Protein AF-A0A7R8WMD4-F1 (afdb_monomer)

Nearest PDB structures (foldseek):
  8jtz-assembly1_A  TM=7.893E-01  e=7.912E-04  Homo sapiens
  8wjh-assembly1_A  TM=8.190E-01  e=8.776E-03  Homo sapiens

Solvent-accessible surface area (backbone atoms only — not comparable to full-atom values): 6099 Å² total; per-residue (Å²): 108,71,67,59,50,52,53,72,76,43,54,85,83,52,45,62,59,54,48,51,55,52,53,51,53,52,53,50,51,51,53,51,50,54,52,46,50,68,74,36,82,49,68,66,60,43,52,51,55,52,50,58,66,44,47,62,59,57,57,51,55,77,72,57,80,77,54,46,67,58,30,44,76,70,69,40,47,64,60,21,51,54,55,51,50,54,50,19,61,76,69,74,47,75,76,60,72,77,66,54,63,75,68,110

pLDDT: mean 78.6, std 9.73, range [49.62, 93.44]

Foldseek 3Di:
DVLVLVVLLDDPVCNVVVVVVVVVVVVVVVVVLVVVCVVDVDVVVSVVVVVVVCVVVVVVVVVDDDRLVVCVVVVVNLSSLVVVQVSCVVVVHHDDPVSVVVND

Sequence (104 aa):
MCYELSLEFIGPSERAWFSIVSCSYYTLGLILLSGLAFVFRDWRHLAYATSIAMLPLFIAFFFLPESPRWLASKGKVKKALKIMSLMAKVNGKPLSDAQEKDIL

InterPro domains:
  IPR005828 Major facilitator, sugar transporter-like [PF00083] (41-99)
  IPR036259 MFS transporter superfamily [G3DSA:1.20.1250.20] (3-104)
  IPR036259 MFS transporter superfamily [SSF103473] (8-86)

Structure (mmCIF, N/CA/C/O backbone):
data_AF-A0A7R8WMD4-F1
#
_entry.id   AF-A0A7R8WMD4-F1
#
loop_
_atom_site.group_PDB
_atom_site.id
_atom_site.type_symbol
_atom_site.label_atom_id
_atom_site.label_alt_id
_atom_site.label_comp_id
_atom_site.label_asym_id
_atom_site.label_entity_id
_atom_site.label_seq_id
_atom_site.pdbx_PDB_ins_code
_atom_site.Cartn_x
_atom_site.Cartn_y
_atom_site.Cartn_z
_atom_site.occupancy
_atom_site.B_iso_or_equiv
_atom_site.auth_seq_id
_atom_site.auth_comp_id
_atom_site.auth_asym_id
_atom_site.auth_atom_id
_atom_site.pdbx_PDB_model_num
ATOM 1 N N . MET A 1 1 ? -9.358 4.179 -3.167 1.00 55.69 1 MET A N 1
ATOM 2 C CA . MET A 1 1 ? -10.057 3.047 -2.516 1.00 55.69 1 MET A CA 1
ATOM 3 C C . MET A 1 1 ? -9.221 2.421 -1.402 1.00 55.69 1 MET A C 1
ATOM 5 O O . MET A 1 1 ? -9.619 2.553 -0.257 1.00 55.69 1 MET A O 1
ATOM 9 N N . CYS A 1 2 ? -8.041 1.843 -1.674 1.00 65.56 2 CYS A N 1
ATOM 10 C CA . CYS A 1 2 ? -7.193 1.275 -0.609 1.00 65.56 2 CYS A CA 1
ATOM 11 C C . CYS A 1 2 ? -6.712 2.320 0.414 1.00 65.56 2 CYS A C 1
ATOM 13 O O . CYS A 1 2 ? -6.705 2.040 1.602 1.00 65.56 2 CYS A O 1
ATOM 15 N N . TYR A 1 3 ? -6.394 3.544 -0.025 1.00 69.12 3 TYR A N 1
ATOM 16 C CA . TYR A 1 3 ? -6.018 4.638 0.881 1.00 69.12 3 TYR A CA 1
ATOM 17 C C . TYR A 1 3 ? -7.139 5.010 1.866 1.00 69.12 3 TYR A C 1
ATOM 19 O O . TYR A 1 3 ? -6.886 5.174 3.054 1.00 69.12 3 TYR A O 1
ATOM 27 N N . GLU A 1 4 ? -8.387 5.083 1.397 1.00 70.06 4 GLU A N 1
ATOM 28 C CA . GLU A 1 4 ? -9.531 5.399 2.262 1.00 70.06 4 GLU A CA 1
ATOM 29 C C . GLU A 1 4 ? -9.858 4.265 3.236 1.00 70.06 4 GLU A C 1
ATOM 31 O O . GLU A 1 4 ? -10.148 4.538 4.398 1.00 70.06 4 GLU A O 1
ATOM 36 N N . LEU A 1 5 ? -9.734 3.006 2.792 1.00 75.19 5 LEU A N 1
ATOM 37 C CA . LEU A 1 5 ? -9.817 1.836 3.671 1.00 75.19 5 LEU A CA 1
ATOM 38 C C . LEU A 1 5 ? -8.769 1.916 4.782 1.00 75.19 5 LEU A C 1
ATOM 40 O O . LEU A 1 5 ? -9.099 1.780 5.954 1.00 75.19 5 LEU A O 1
ATOM 44 N N . SER A 1 6 ? -7.514 2.203 4.439 1.00 73.50 6 SER A N 1
ATOM 45 C CA . SER A 1 6 ? -6.449 2.339 5.432 1.00 73.50 6 SER A CA 1
ATOM 46 C C . SER A 1 6 ? -6.712 3.482 6.414 1.00 73.50 6 SER A C 1
ATOM 48 O O . SER A 1 6 ? -6.523 3.311 7.615 1.00 73.50 6 SER A O 1
ATOM 50 N N . LEU A 1 7 ? -7.211 4.629 5.943 1.00 73.12 7 LEU A N 1
ATOM 51 C CA . LEU A 1 7 ? -7.571 5.754 6.812 1.00 73.12 7 LEU A CA 1
ATOM 52 C C . LEU A 1 7 ? -8.741 5.453 7.758 1.00 73.12 7 LEU A C 1
ATOM 54 O O . LEU A 1 7 ? -8.849 6.090 8.809 1.00 73.12 7 LEU A O 1
ATOM 58 N N . GLU A 1 8 ? -9.610 4.501 7.411 1.00 75.38 8 GLU A N 1
ATOM 59 C CA . GLU A 1 8 ? -10.678 4.030 8.295 1.00 75.38 8 GLU A CA 1
ATOM 60 C C . GLU A 1 8 ? -10.116 3.318 9.530 1.00 75.38 8 GLU A C 1
ATOM 62 O O . GLU A 1 8 ? -10.649 3.473 10.629 1.00 75.38 8 GLU A O 1
ATOM 67 N N . PHE A 1 9 ? -9.010 2.593 9.360 1.00 70.00 9 PHE A N 1
ATOM 68 C CA . PHE A 1 9 ? -8.341 1.846 10.425 1.00 70.00 9 PHE A CA 1
ATOM 69 C C . PHE A 1 9 ? -7.369 2.693 11.254 1.00 70.00 9 PHE A C 1
ATOM 71 O O . PHE A 1 9 ? -6.968 2.285 12.343 1.00 70.00 9 PHE A O 1
ATOM 78 N N . ILE A 1 10 ? -6.998 3.876 10.761 1.00 77.50 10 ILE A N 1
ATOM 79 C CA . ILE A 1 10 ? -5.963 4.720 11.359 1.00 77.50 10 ILE A CA 1
ATOM 80 C C . ILE A 1 10 ? -6.599 5.856 12.168 1.00 77.50 10 ILE A C 1
ATOM 82 O O . ILE A 1 10 ? -7.384 6.675 11.668 1.00 77.50 10 ILE A O 1
ATOM 86 N N . GLY A 1 11 ? -6.226 5.912 13.450 1.00 76.06 11 GLY A N 1
ATOM 87 C CA . GLY A 1 11 ? -6.645 6.959 14.378 1.00 76.06 11 GLY A CA 1
ATOM 88 C C . GLY A 1 11 ? -6.170 8.353 13.943 1.00 76.06 11 GLY A C 1
ATOM 89 O O . GLY A 1 11 ? -5.164 8.469 13.247 1.00 76.06 11 GLY A O 1
ATOM 90 N N . PRO A 1 12 ? -6.870 9.433 14.339 1.00 73.31 12 PRO A N 1
ATOM 91 C CA . PRO A 1 12 ? -6.629 10.785 13.829 1.00 73.31 12 PRO A CA 1
ATOM 92 C C . PRO A 1 12 ? -5.205 11.321 14.053 1.00 73.31 12 PRO A C 1
ATOM 94 O O . PRO A 1 12 ? -4.755 12.118 13.235 1.00 73.31 12 PRO A O 1
ATOM 97 N N . SER A 1 13 ? -4.488 10.868 15.090 1.00 77.62 13 SER A N 1
ATOM 98 C CA . SER A 1 13 ? -3.095 11.268 15.358 1.00 77.62 13 SER A CA 1
ATOM 99 C C . SER A 1 13 ? -2.097 10.698 14.343 1.00 77.62 13 SER A C 1
ATOM 101 O O . SER A 1 13 ? -1.183 11.396 13.918 1.00 77.62 13 SER A O 1
ATOM 103 N N . GLU A 1 14 ? -2.312 9.462 13.887 1.00 80.38 14 GLU A N 1
ATOM 104 C CA . GLU A 1 14 ? -1.368 8.722 13.034 1.00 80.38 14 GLU A CA 1
ATOM 105 C C . GLU A 1 14 ? -1.607 8.942 11.532 1.00 80.38 14 GLU A C 1
ATOM 107 O O . GLU A 1 14 ? -0.821 8.511 10.685 1.00 80.38 14 GLU A O 1
ATOM 112 N N . ARG A 1 15 ? -2.691 9.638 11.163 1.00 83.06 15 ARG A N 1
ATOM 113 C CA . ARG A 1 15 ? -3.049 9.881 9.754 1.00 83.06 15 ARG A CA 1
ATOM 114 C C . ARG A 1 15 ? -1.993 10.684 9.011 1.00 83.06 15 ARG A C 1
ATOM 116 O O . ARG A 1 15 ? -1.741 10.404 7.841 1.00 83.06 15 ARG A O 1
ATOM 123 N N . ALA A 1 16 ? -1.380 11.662 9.677 1.00 84.44 16 ALA A N 1
ATOM 124 C CA . ALA A 1 16 ? -0.322 12.471 9.078 1.00 84.44 16 ALA A CA 1
ATOM 125 C C . ALA A 1 16 ? 0.879 11.595 8.700 1.00 84.44 16 ALA A C 1
ATOM 127 O O . ALA A 1 16 ? 1.348 11.648 7.564 1.00 84.44 16 ALA A O 1
ATOM 128 N N . TRP A 1 17 ? 1.306 10.725 9.617 1.00 84.69 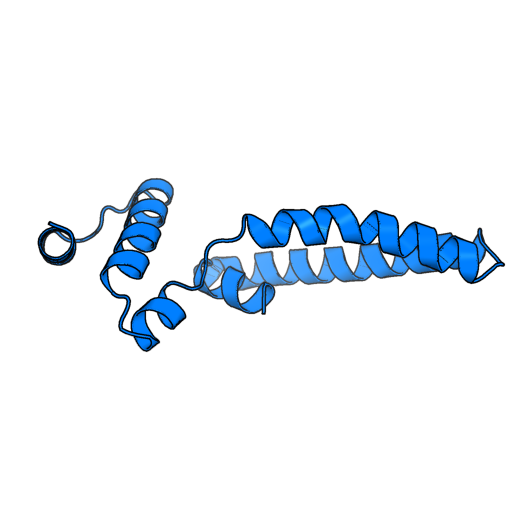17 TRP A N 1
ATOM 129 C CA . TRP A 1 17 ? 2.402 9.792 9.382 1.00 84.69 17 TRP A CA 1
ATOM 130 C C . TRP A 1 17 ? 2.095 8.821 8.239 1.00 84.69 17 TRP A C 1
ATOM 132 O O . TRP A 1 17 ? 2.879 8.691 7.300 1.00 84.69 17 TRP A O 1
ATOM 142 N N . PHE A 1 18 ? 0.908 8.211 8.250 1.00 86.19 18 PHE A N 1
ATOM 143 C CA . PHE A 1 18 ? 0.482 7.308 7.181 1.00 86.19 18 PHE A CA 1
ATOM 144 C C . PHE A 1 18 ? 0.409 7.996 5.809 1.00 86.19 18 PHE A C 1
ATOM 146 O O . PHE A 1 18 ? 0.789 7.413 4.791 1.00 86.19 18 PHE A O 1
ATOM 153 N N . SER A 1 19 ? -0.050 9.249 5.777 1.00 84.75 19 SER A N 1
ATOM 154 C CA . SER A 1 19 ? -0.091 10.052 4.555 1.00 84.75 19 SER A CA 1
ATOM 155 C C . SER A 1 19 ? 1.315 10.314 4.010 1.00 84.75 19 SER A C 1
ATOM 157 O O . SER A 1 19 ? 1.560 10.107 2.824 1.00 84.75 19 SER A O 1
ATOM 159 N N . ILE A 1 20 ? 2.268 10.671 4.877 1.00 90.00 20 ILE A N 1
ATOM 160 C CA . ILE A 1 20 ? 3.672 10.888 4.492 1.00 90.00 20 ILE A CA 1
ATOM 161 C C . ILE A 1 20 ? 4.281 9.613 3.898 1.00 90.00 20 ILE A C 1
ATOM 163 O O . ILE A 1 20 ? 4.900 9.673 2.837 1.00 90.00 20 ILE A O 1
ATOM 167 N N . VAL A 1 21 ? 4.065 8.459 4.535 1.00 89.69 21 VAL A N 1
ATOM 168 C CA . VAL A 1 21 ? 4.544 7.159 4.035 1.00 89.69 21 VAL A CA 1
ATOM 169 C C . VAL A 1 21 ? 3.907 6.805 2.686 1.00 89.69 21 VAL A C 1
ATOM 171 O O . VAL A 1 21 ? 4.577 6.306 1.784 1.00 89.69 21 VAL A O 1
ATOM 174 N N . SER A 1 22 ? 2.617 7.096 2.514 1.00 87.06 22 SER A N 1
ATOM 175 C CA . SER A 1 22 ? 1.918 6.849 1.247 1.00 87.06 22 SER A CA 1
ATOM 176 C C . SER A 1 22 ? 2.475 7.720 0.116 1.00 87.06 22 SER A C 1
ATOM 178 O O . SER A 1 22 ? 2.722 7.232 -0.988 1.00 87.06 22 SER A O 1
ATOM 180 N N . CYS A 1 23 ? 2.724 9.002 0.393 1.00 89.00 23 CYS A N 1
ATOM 181 C CA . CYS A 1 23 ? 3.314 9.931 -0.568 1.00 89.00 23 CYS A CA 1
ATOM 182 C C . CYS A 1 23 ? 4.760 9.562 -0.919 1.00 89.00 23 CYS A C 1
ATOM 184 O O . CYS A 1 23 ? 5.142 9.630 -2.087 1.00 89.00 23 CYS A O 1
ATOM 186 N N . SER A 1 24 ? 5.571 9.153 0.060 1.00 91.06 24 SER A N 1
ATOM 187 C CA . SER A 1 24 ? 6.956 8.752 -0.199 1.00 91.06 24 SER A CA 1
ATOM 188 C C . SER A 1 24 ? 7.024 7.489 -1.057 1.00 91.06 24 SER A C 1
ATOM 190 O O . SER A 1 24 ? 7.787 7.456 -2.022 1.00 91.06 24 SER A O 1
ATOM 192 N N . TYR A 1 25 ? 6.169 6.500 -0.785 1.00 88.19 25 TYR A N 1
ATOM 193 C CA . TYR A 1 25 ? 6.038 5.304 -1.615 1.00 88.19 25 TYR A CA 1
ATOM 194 C C . TYR A 1 25 ? 5.684 5.648 -3.069 1.00 88.19 25 TYR A C 1
ATOM 196 O O . TYR A 1 25 ? 6.316 5.140 -3.996 1.00 88.19 25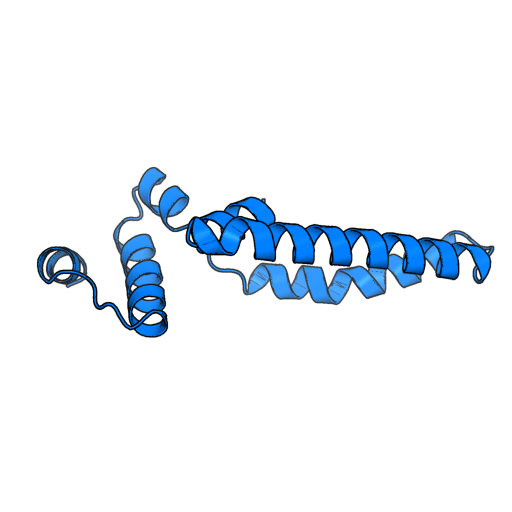 TYR A O 1
ATOM 204 N N . TYR A 1 26 ? 4.726 6.557 -3.279 1.00 87.81 26 TYR A N 1
ATOM 205 C CA . TYR A 1 26 ? 4.337 7.002 -4.618 1.00 87.81 26 TYR A CA 1
ATOM 206 C C . TYR A 1 26 ? 5.502 7.657 -5.374 1.00 87.81 26 TYR A C 1
ATOM 208 O O . TYR A 1 26 ? 5.795 7.292 -6.514 1.00 87.81 26 TYR A O 1
ATOM 216 N N . THR A 1 27 ? 6.220 8.573 -4.721 1.00 93.25 27 THR A N 1
ATOM 217 C CA . THR A 1 27 ? 7.378 9.253 -5.317 1.00 93.25 27 THR A CA 1
ATOM 218 C C . THR A 1 27 ? 8.498 8.272 -5.664 1.00 93.25 27 THR A C 1
ATOM 220 O O . THR A 1 27 ? 9.066 8.349 -6.753 1.00 93.25 27 THR A O 1
ATOM 223 N N . LEU A 1 28 ? 8.792 7.309 -4.786 1.00 92.19 28 LEU A N 1
ATOM 224 C CA . LEU A 1 28 ? 9.785 6.265 -5.056 1.00 92.19 28 LEU A CA 1
ATOM 225 C C . LEU A 1 28 ? 9.392 5.398 -6.257 1.00 92.19 28 LEU A C 1
ATOM 227 O O . LEU A 1 28 ? 10.244 5.096 -7.092 1.00 92.19 28 LEU A O 1
ATOM 231 N N . GLY A 1 29 ? 8.108 5.048 -6.380 1.00 89.31 29 GLY A N 1
ATOM 232 C CA . GLY A 1 29 ? 7.584 4.327 -7.540 1.00 89.31 29 GLY A CA 1
ATOM 233 C C . GLY A 1 29 ? 7.811 5.080 -8.853 1.00 89.31 29 GLY A C 1
ATOM 234 O O . GLY A 1 29 ? 8.237 4.480 -9.838 1.00 89.31 29 GLY A O 1
ATOM 235 N N . LEU A 1 30 ? 7.605 6.401 -8.861 1.00 90.44 30 LEU A N 1
ATOM 236 C CA . LEU A 1 30 ? 7.862 7.242 -10.035 1.00 90.44 30 LEU A CA 1
ATOM 237 C C . LEU A 1 30 ? 9.351 7.333 -10.386 1.00 90.44 30 LEU A C 1
ATOM 239 O O . LEU A 1 30 ? 9.703 7.239 -11.561 1.00 90.44 30 LEU A O 1
ATOM 243 N N . ILE A 1 31 ? 10.231 7.477 -9.391 1.00 93.44 31 ILE A N 1
ATOM 244 C CA . ILE A 1 31 ? 11.686 7.510 -9.611 1.00 93.44 31 ILE A CA 1
ATOM 245 C C . ILE A 1 31 ? 12.163 6.180 -10.207 1.00 93.44 31 ILE A C 1
ATOM 247 O O . ILE A 1 31 ? 12.890 6.175 -11.201 1.00 93.44 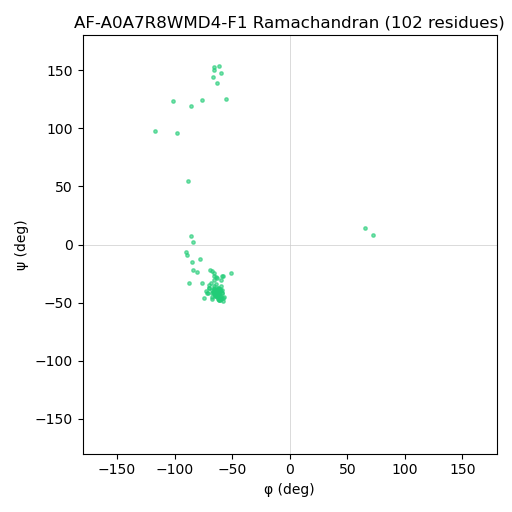31 ILE A O 1
ATOM 251 N N . LEU A 1 32 ? 11.709 5.053 -9.649 1.00 89.25 32 LEU A N 1
ATOM 252 C CA . LEU A 1 32 ? 11.996 3.716 -10.176 1.00 89.25 32 LEU A CA 1
ATOM 253 C C . LEU A 1 32 ? 11.489 3.549 -11.610 1.00 89.25 32 LEU A C 1
ATOM 255 O O . LEU A 1 32 ? 12.226 3.062 -12.465 1.00 89.25 32 LEU A O 1
ATOM 259 N N . LEU A 1 33 ? 10.259 3.988 -11.890 1.00 87.44 33 LEU A N 1
ATOM 260 C CA . LEU A 1 33 ? 9.683 3.927 -13.231 1.00 87.44 33 LEU A CA 1
ATOM 261 C C . LEU A 1 33 ? 10.488 4.764 -14.231 1.00 87.44 33 LEU A C 1
ATOM 263 O O . LEU A 1 33 ? 10.770 4.294 -15.331 1.00 87.44 33 LEU A O 1
ATOM 267 N N . SER A 1 34 ? 10.900 5.973 -13.845 1.00 89.00 34 SER A N 1
ATOM 268 C CA . SER A 1 34 ? 11.743 6.833 -14.678 1.00 89.00 34 SER A CA 1
ATOM 269 C C . SER A 1 34 ? 13.119 6.212 -14.931 1.00 89.00 34 SER A C 1
ATOM 271 O O . SER A 1 34 ? 13.631 6.300 -16.045 1.00 89.00 34 SER A O 1
ATOM 273 N N . GLY A 1 35 ? 13.712 5.556 -13.928 1.00 88.38 35 GLY A N 1
ATOM 274 C CA . GLY A 1 35 ? 14.965 4.815 -14.085 1.00 88.38 35 GLY A CA 1
ATOM 275 C C . GLY A 1 35 ? 14.822 3.634 -15.048 1.00 88.38 35 GLY A C 1
ATOM 276 O O . GLY A 1 35 ? 15.638 3.466 -15.953 1.00 88.38 35 GLY A O 1
ATOM 277 N N . LEU A 1 36 ? 13.741 2.859 -14.918 1.00 85.19 36 LEU A N 1
ATOM 278 C CA . LEU A 1 36 ? 13.433 1.754 -15.829 1.00 85.19 36 LEU A CA 1
ATOM 279 C C . LEU A 1 36 ? 13.174 2.240 -17.259 1.00 85.19 36 LEU A C 1
ATOM 281 O O . LEU A 1 36 ? 13.644 1.605 -18.198 1.00 85.19 36 LEU A O 1
ATOM 285 N N . ALA A 1 37 ? 12.487 3.369 -17.434 1.00 85.81 37 ALA A N 1
ATOM 286 C CA . ALA A 1 37 ? 12.249 3.969 -18.746 1.00 85.81 37 ALA A CA 1
ATOM 287 C C . ALA A 1 37 ? 13.541 4.470 -19.413 1.00 85.81 37 ALA A C 1
ATOM 289 O O . ALA A 1 37 ? 13.650 4.455 -20.637 1.00 85.81 37 ALA A O 1
ATOM 290 N N . PHE A 1 38 ? 14.533 4.890 -18.623 1.00 85.38 38 PHE A N 1
ATOM 291 C CA . PHE A 1 38 ? 15.841 5.280 -19.147 1.00 85.38 38 PHE A CA 1
ATOM 292 C C . PHE A 1 38 ? 16.665 4.069 -19.612 1.00 85.38 38 PHE A C 1
ATOM 294 O O . PHE A 1 38 ? 17.314 4.129 -20.656 1.00 85.38 38 PHE A O 1
ATOM 301 N N . VAL A 1 39 ? 16.621 2.961 -18.863 1.00 83.81 39 VAL A N 1
ATOM 302 C CA . VAL A 1 39 ? 17.351 1.724 -19.192 1.00 83.81 39 VAL A CA 1
ATOM 303 C C . VAL A 1 39 ? 16.697 0.974 -20.356 1.00 83.81 39 VAL A C 1
ATOM 305 O O . VAL A 1 39 ? 17.379 0.547 -21.287 1.00 83.81 39 VAL A O 1
ATOM 308 N N . PHE A 1 40 ? 15.373 0.826 -20.331 1.00 80.38 40 PHE A N 1
ATOM 309 C CA . PHE A 1 40 ? 14.617 0.129 -21.364 1.00 80.38 40 PHE A CA 1
ATOM 310 C C . PHE A 1 40 ? 14.020 1.134 -22.345 1.00 80.38 40 PHE A C 1
ATOM 312 O O . PHE A 1 40 ? 12.936 1.669 -22.132 1.00 80.38 40 PHE A O 1
ATOM 319 N N . ARG A 1 41 ? 14.722 1.354 -23.463 1.00 77.50 41 ARG A N 1
ATOM 320 C CA . ARG A 1 41 ? 14.244 2.232 -24.544 1.00 77.50 41 ARG A CA 1
ATOM 321 C C . ARG A 1 41 ? 13.014 1.666 -25.273 1.00 77.50 41 ARG A C 1
ATOM 323 O O . ARG A 1 41 ? 12.256 2.418 -25.880 1.00 77.50 41 ARG A O 1
ATOM 330 N N . ASP A 1 42 ? 12.813 0.349 -25.201 1.00 84.12 42 ASP A N 1
ATOM 331 C CA . ASP A 1 42 ? 11.663 -0.341 -25.779 1.00 84.12 42 ASP A CA 1
ATOM 332 C C . ASP A 1 42 ? 10.464 -0.345 -24.826 1.00 84.12 42 ASP A C 1
ATOM 334 O O . ASP A 1 42 ? 10.482 -0.968 -23.760 1.00 84.12 42 ASP A O 1
ATOM 338 N N . TRP A 1 43 ? 9.360 0.254 -25.272 1.00 83.44 43 TRP A N 1
ATOM 339 C CA . TRP A 1 43 ? 8.111 0.347 -24.508 1.00 83.44 43 TRP A CA 1
ATOM 340 C C . TRP A 1 43 ? 7.530 -1.019 -24.096 1.00 83.44 43 TRP A C 1
ATOM 342 O O . TRP A 1 43 ? 6.859 -1.119 -23.071 1.00 83.44 43 TRP A O 1
ATO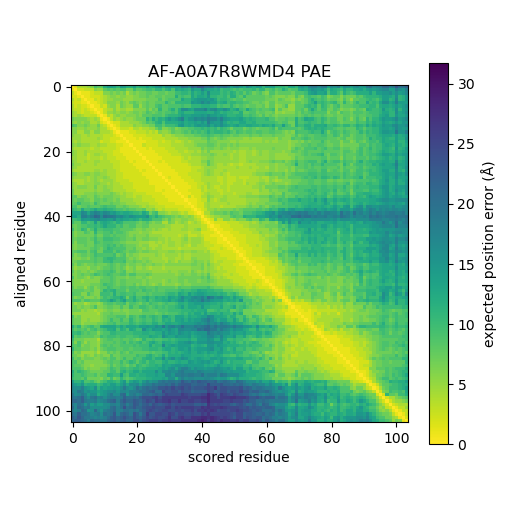M 352 N N . ARG A 1 44 ? 7.803 -2.088 -24.860 1.00 87.00 44 ARG A N 1
ATOM 353 C CA . ARG A 1 44 ? 7.334 -3.452 -24.552 1.00 87.00 44 ARG A CA 1
ATOM 354 C C . ARG A 1 44 ? 7.990 -4.006 -23.289 1.00 87.00 44 ARG A C 1
ATOM 356 O O . ARG A 1 44 ? 7.301 -4.545 -22.430 1.00 87.00 44 ARG A O 1
ATOM 363 N N . HIS A 1 45 ? 9.304 -3.833 -23.148 1.00 85.19 45 HIS A N 1
ATOM 364 C CA . HIS A 1 45 ? 10.042 -4.273 -21.961 1.00 85.19 45 HIS A CA 1
ATOM 365 C C . HIS A 1 45 ? 9.613 -3.486 -20.720 1.00 85.19 45 HIS A C 1
ATOM 367 O O . HIS A 1 45 ? 9.430 -4.071 -19.653 1.00 85.19 45 HIS A O 1
ATOM 373 N N . LEU A 1 46 ? 9.348 -2.185 -20.882 1.00 85.38 46 LEU A N 1
ATOM 374 C CA . LEU A 1 46 ? 8.792 -1.353 -19.819 1.00 85.38 46 LEU A CA 1
ATOM 375 C C . LEU A 1 46 ? 7.391 -1.831 -19.391 1.00 85.38 46 LEU A C 1
ATOM 377 O O . LEU A 1 46 ? 7.109 -1.913 -18.195 1.00 85.38 46 LEU A O 1
ATOM 381 N N . ALA A 1 47 ? 6.533 -2.213 -20.343 1.00 85.75 47 ALA A N 1
ATOM 382 C CA . ALA A 1 47 ? 5.201 -2.752 -20.056 1.00 85.75 47 ALA A CA 1
ATOM 383 C C . ALA A 1 47 ? 5.259 -4.089 -19.294 1.00 85.75 47 ALA A C 1
ATOM 385 O O . ALA A 1 47 ? 4.496 -4.294 -18.348 1.00 85.75 47 ALA A O 1
ATOM 386 N N . TYR A 1 48 ? 6.188 -4.984 -19.643 1.00 87.25 48 TYR A N 1
ATOM 387 C CA . TYR A 1 48 ? 6.381 -6.233 -18.899 1.00 87.25 48 TYR A CA 1
ATOM 388 C C . TYR A 1 48 ? 6.924 -5.990 -17.489 1.00 87.25 48 TYR A C 1
ATOM 390 O O . TYR A 1 48 ? 6.376 -6.530 -16.531 1.00 87.25 48 TYR A O 1
ATOM 398 N N . ALA A 1 49 ? 7.948 -5.146 -17.338 1.00 86.31 49 ALA A N 1
ATOM 399 C CA . ALA A 1 49 ? 8.538 -4.841 -16.035 1.00 86.31 49 ALA A CA 1
ATOM 400 C C . ALA A 1 49 ? 7.517 -4.208 -15.075 1.00 86.31 49 ALA A C 1
ATOM 402 O O . ALA A 1 49 ? 7.406 -4.615 -13.918 1.00 86.31 49 ALA A O 1
ATOM 403 N N . THR A 1 50 ? 6.720 -3.259 -15.569 1.00 85.94 50 THR A N 1
ATOM 404 C CA . THR A 1 50 ? 5.648 -2.625 -14.785 1.00 85.94 50 THR A CA 1
ATOM 405 C C . THR A 1 50 ? 4.517 -3.591 -14.449 1.00 85.94 50 THR A C 1
ATOM 407 O O . THR A 1 50 ? 4.040 -3.594 -13.315 1.00 85.94 50 THR A O 1
ATOM 410 N N . SER A 1 51 ? 4.131 -4.465 -15.382 1.00 87.75 51 SER A N 1
ATOM 411 C CA . SER A 1 51 ? 3.125 -5.503 -15.122 1.00 87.75 51 SER A CA 1
ATOM 412 C C . SER A 1 51 ? 3.592 -6.484 -14.046 1.00 87.75 51 SER A C 1
ATOM 414 O O . SER A 1 51 ? 2.834 -6.799 -13.131 1.00 87.75 51 SER A O 1
ATOM 416 N N . ILE A 1 52 ? 4.855 -6.920 -14.101 1.00 87.19 52 ILE A N 1
ATOM 417 C CA . ILE A 1 52 ? 5.443 -7.809 -13.090 1.00 87.19 52 ILE A CA 1
ATOM 418 C C . ILE A 1 52 ? 5.500 -7.115 -11.726 1.00 87.19 52 ILE A C 1
ATOM 420 O O . ILE A 1 52 ? 5.144 -7.725 -10.723 1.00 87.19 52 ILE A O 1
ATOM 424 N N . ALA A 1 53 ? 5.876 -5.835 -11.677 1.00 86.12 53 ALA A N 1
ATOM 425 C CA . ALA A 1 53 ? 5.887 -5.064 -10.434 1.00 86.12 53 ALA A CA 1
ATOM 426 C C . ALA A 1 53 ? 4.480 -4.871 -9.827 1.00 86.12 53 ALA A C 1
ATOM 428 O O . ALA A 1 53 ? 4.342 -4.760 -8.609 1.00 86.12 53 ALA A O 1
ATOM 429 N N . MET A 1 54 ? 3.430 -4.865 -10.655 1.00 85.56 54 MET A N 1
ATOM 430 C CA . MET A 1 54 ? 2.028 -4.761 -10.228 1.00 85.56 54 MET A CA 1
ATOM 431 C C . MET A 1 54 ? 1.428 -6.086 -9.732 1.00 85.56 54 MET A C 1
ATOM 433 O O . MET A 1 54 ? 0.490 -6.061 -8.934 1.00 85.56 54 MET A O 1
ATOM 437 N N . LEU A 1 55 ? 1.956 -7.245 -10.144 1.00 88.00 55 LEU A N 1
ATOM 438 C CA . LEU A 1 55 ? 1.415 -8.557 -9.753 1.00 88.00 55 LEU A CA 1
ATOM 439 C C . LEU A 1 55 ? 1.376 -8.793 -8.227 1.00 88.00 55 LEU A C 1
ATOM 441 O O . LEU A 1 55 ? 0.328 -9.213 -7.733 1.00 88.00 55 LEU A O 1
ATOM 445 N N . PRO A 1 56 ? 2.435 -8.500 -7.444 1.00 85.62 56 PRO A N 1
ATOM 446 C CA . PRO A 1 56 ? 2.392 -8.651 -5.990 1.00 85.62 56 PRO A CA 1
ATOM 447 C C . PRO A 1 56 ? 1.320 -7.774 -5.337 1.00 85.62 56 PRO A C 1
ATOM 449 O O . PRO A 1 56 ? 0.624 -8.223 -4.428 1.00 85.62 56 PRO A O 1
ATOM 452 N N . LEU A 1 57 ? 1.152 -6.539 -5.824 1.00 83.56 57 LEU A N 1
ATOM 453 C CA . LEU A 1 57 ? 0.125 -5.616 -5.333 1.00 83.56 57 LEU A CA 1
ATOM 454 C C . LEU A 1 57 ? -1.282 -6.137 -5.641 1.00 83.56 57 LEU A C 1
ATOM 456 O O . LEU A 1 57 ? -2.176 -6.046 -4.800 1.00 83.56 57 LEU A O 1
ATOM 460 N N . PHE A 1 58 ? -1.469 -6.726 -6.822 1.00 85.12 58 PHE A N 1
ATOM 461 C CA . PHE A 1 58 ? -2.729 -7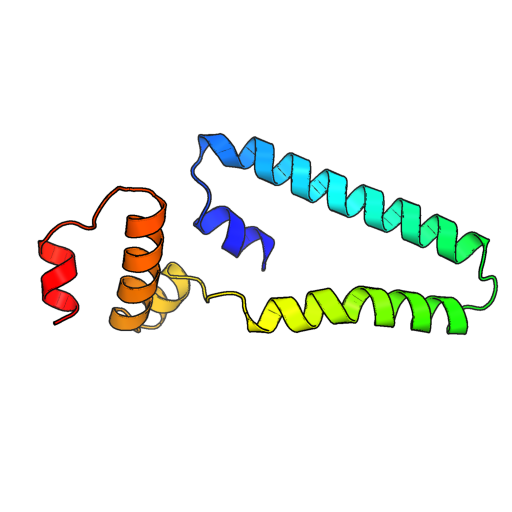.348 -7.210 1.00 85.12 58 PHE A CA 1
ATOM 462 C C . PHE A 1 58 ? -3.069 -8.560 -6.334 1.00 85.12 58 PHE A C 1
ATOM 464 O O . PHE A 1 58 ? -4.206 -8.704 -5.894 1.00 85.12 58 PHE A O 1
ATOM 471 N N . ILE A 1 59 ? -2.085 -9.402 -6.014 1.00 86.69 59 ILE A N 1
ATOM 472 C CA . ILE A 1 59 ? -2.281 -10.532 -5.095 1.00 86.69 59 ILE A CA 1
ATOM 473 C C . ILE A 1 59 ? -2.626 -10.022 -3.690 1.00 86.69 59 ILE A C 1
ATOM 475 O O . ILE A 1 59 ? -3.563 -10.522 -3.070 1.00 86.69 59 ILE A O 1
ATOM 479 N N . ALA A 1 60 ? -1.926 -8.992 -3.206 1.00 82.88 60 ALA A N 1
ATOM 480 C CA . ALA A 1 60 ? -2.184 -8.392 -1.897 1.00 82.88 60 ALA A CA 1
ATOM 481 C C . ALA A 1 60 ? -3.614 -7.835 -1.763 1.00 82.88 60 ALA A C 1
ATOM 483 O O . ALA A 1 60 ? -4.186 -7.881 -0.674 1.00 82.88 60 ALA A O 1
ATOM 484 N N . PHE A 1 61 ? -4.224 -7.370 -2.859 1.00 80.56 61 PHE A N 1
ATOM 485 C CA . PHE A 1 61 ? -5.607 -6.887 -2.865 1.00 80.56 61 PHE A CA 1
ATOM 486 C C . PHE A 1 61 ? -6.620 -7.955 -2.424 1.00 80.56 61 PHE A C 1
ATOM 488 O O . PHE A 1 61 ? -7.563 -7.632 -1.707 1.00 80.56 61 PHE A O 1
ATOM 495 N N . PHE A 1 62 ? -6.410 -9.229 -2.772 1.00 81.38 62 PHE A N 1
ATOM 496 C CA . PHE A 1 62 ? -7.315 -10.316 -2.369 1.00 81.38 62 PHE A CA 1
ATOM 497 C C . PHE A 1 62 ? -7.279 -10.626 -0.868 1.00 81.38 62 PHE A C 1
ATOM 499 O O . PHE A 1 62 ? -8.236 -11.188 -0.339 1.00 81.38 62 PHE A O 1
ATOM 506 N N . PHE A 1 63 ? -6.197 -10.263 -0.177 1.00 79.00 63 PHE A N 1
ATOM 507 C CA . PHE A 1 63 ? -6.059 -10.468 1.266 1.00 79.00 63 PHE A CA 1
ATOM 508 C C . PHE A 1 63 ? -6.590 -9.291 2.094 1.00 79.00 63 PHE A C 1
ATOM 510 O O . PHE A 1 63 ? -6.676 -9.400 3.318 1.00 79.00 63 PHE A O 1
ATOM 517 N N . LEU A 1 64 ? -6.942 -8.167 1.459 1.00 75.81 64 LEU A N 1
ATOM 518 C CA . LEU A 1 64 ? -7.373 -6.970 2.169 1.00 75.81 64 LEU A CA 1
ATOM 519 C C . LEU A 1 64 ? -8.820 -7.136 2.680 1.00 75.81 64 LEU A C 1
ATOM 521 O O . LEU A 1 64 ? -9.720 -7.407 1.881 1.00 75.81 64 LEU A O 1
ATOM 525 N N . PRO A 1 65 ? -9.084 -6.969 3.991 1.00 72.00 65 PRO A N 1
ATOM 526 C CA . PRO A 1 65 ? -10.444 -7.030 4.515 1.00 72.00 65 PRO A CA 1
ATOM 527 C C . PRO A 1 65 ? -11.288 -5.856 3.995 1.00 72.00 65 PRO A C 1
ATOM 529 O O . PRO A 1 65 ? -10.803 -4.734 3.846 1.00 72.00 65 PRO A O 1
ATOM 532 N N . GLU A 1 66 ? -12.574 -6.105 3.746 1.00 74.62 66 GLU A N 1
ATOM 533 C CA . GLU A 1 66 ? -13.526 -5.060 3.353 1.00 74.62 66 GLU A CA 1
ATOM 534 C C . GLU A 1 66 ? -13.753 -4.034 4.482 1.00 74.62 66 GLU A C 1
ATOM 536 O O . GLU A 1 66 ? -13.658 -4.360 5.669 1.00 74.62 66 GLU A O 1
ATOM 541 N N . SER A 1 67 ? -14.117 -2.798 4.108 1.00 77.75 67 SER A N 1
ATOM 542 C CA . SER A 1 67 ? -14.476 -1.726 5.052 1.00 77.75 67 SER A CA 1
ATOM 543 C C . SER A 1 67 ? -15.601 -2.175 5.999 1.00 77.75 67 SER A C 1
ATOM 545 O O . SER A 1 67 ? -16.690 -2.537 5.526 1.00 77.75 67 SER A O 1
ATOM 547 N N . PRO A 1 68 ? -15.415 -2.092 7.330 1.00 72.25 68 PRO A N 1
ATOM 548 C CA . PRO A 1 68 ? -16.484 -2.362 8.284 1.00 72.25 68 PRO A CA 1
ATOM 549 C C . PRO A 1 68 ? -17.642 -1.355 8.165 1.00 72.25 68 PRO A C 1
ATOM 551 O O . PRO A 1 68 ? -18.798 -1.762 8.305 1.00 72.25 68 PRO A O 1
ATOM 554 N N . ARG A 1 69 ? -17.392 -0.077 7.829 1.00 72.31 69 ARG A N 1
ATOM 555 C CA . A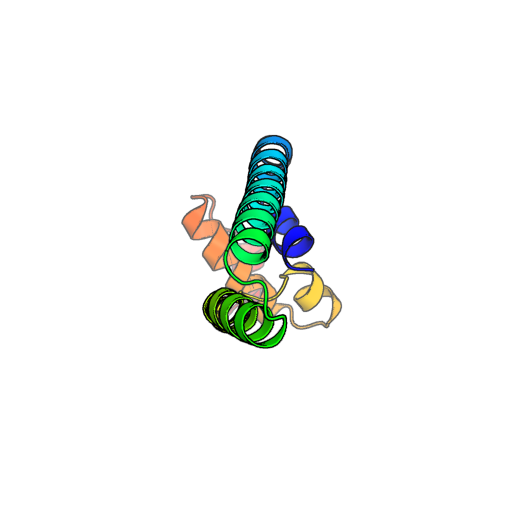RG A 1 69 ? -18.460 0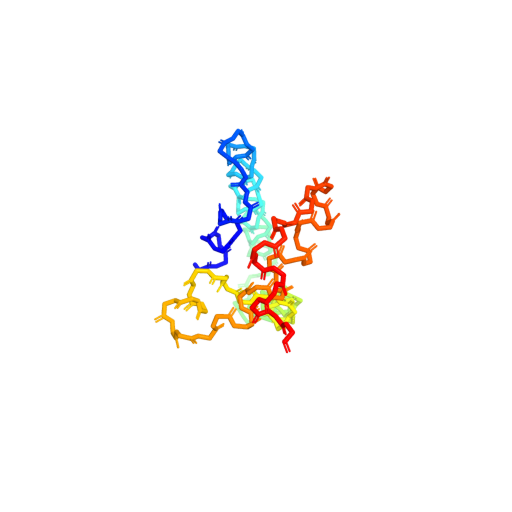.906 7.552 1.00 72.31 69 ARG A CA 1
ATOM 556 C C . ARG A 1 69 ? -19.273 0.565 6.310 1.00 72.31 69 ARG A C 1
ATOM 558 O O . ARG A 1 69 ? -20.499 0.678 6.334 1.00 72.31 69 ARG A O 1
ATOM 565 N N . TRP A 1 70 ? -18.624 0.119 5.236 1.00 80.44 70 TRP A N 1
ATOM 566 C CA . TRP A 1 70 ? -19.330 -0.315 4.028 1.00 80.44 70 TRP A CA 1
ATOM 567 C C . TRP A 1 70 ? -20.194 -1.553 4.296 1.00 80.44 70 TRP A C 1
ATOM 569 O O . TRP A 1 70 ? -21.357 -1.604 3.888 1.00 80.44 70 TRP A O 1
ATOM 579 N N . LEU A 1 71 ? -19.666 -2.522 5.053 1.00 77.62 71 LEU A N 1
ATOM 580 C CA . LEU A 1 71 ? -20.421 -3.700 5.485 1.00 77.62 71 LEU A CA 1
ATOM 581 C C . LEU A 1 71 ? -21.632 -3.325 6.351 1.00 77.62 71 LEU A C 1
ATOM 583 O O . LEU A 1 71 ? -22.707 -3.901 6.163 1.00 77.62 71 LEU A O 1
ATOM 587 N N . ALA A 1 72 ? -21.490 -2.339 7.241 1.00 76.56 72 ALA A N 1
ATOM 588 C CA . ALA A 1 72 ? -22.595 -1.810 8.039 1.00 76.56 72 ALA A CA 1
ATOM 589 C C . ALA A 1 72 ? -23.665 -1.131 7.164 1.00 76.56 72 ALA A C 1
ATOM 591 O O . ALA A 1 72 ? -24.849 -1.425 7.312 1.00 76.56 72 ALA A O 1
ATOM 592 N N . SER A 1 73 ? -23.262 -0.310 6.185 1.00 78.88 73 SER A N 1
ATOM 593 C CA . SER A 1 73 ? -24.181 0.334 5.227 1.00 78.88 73 SER A CA 1
ATOM 594 C C . SER A 1 73 ? -24.938 -0.674 4.349 1.00 78.88 73 SER A C 1
ATOM 596 O O . SER A 1 73 ? -26.076 -0.428 3.957 1.00 78.88 73 SER A O 1
ATOM 598 N N . LYS A 1 74 ? -24.347 -1.844 4.079 1.00 81.62 74 LYS A N 1
ATOM 599 C CA . LYS A 1 74 ? -24.986 -2.953 3.350 1.00 81.62 74 LYS A CA 1
ATOM 600 C C . LYS A 1 74 ? -25.826 -3.886 4.234 1.00 81.62 74 LYS A C 1
ATOM 602 O O . LYS A 1 74 ? -26.249 -4.935 3.753 1.00 81.62 74 LYS A O 1
ATOM 607 N N . GLY A 1 75 ? -26.038 -3.554 5.511 1.00 79.94 75 GLY A N 1
ATOM 608 C CA . GLY A 1 75 ? -26.813 -4.372 6.454 1.00 79.94 75 GLY A CA 1
ATOM 609 C C . GLY A 1 75 ? -26.110 -5.658 6.910 1.00 79.94 75 GLY A C 1
ATOM 610 O O . GLY A 1 75 ? -26.708 -6.484 7.596 1.00 79.94 75 GLY A O 1
ATOM 611 N N . LYS A 1 76 ? -24.827 -5.855 6.576 1.00 81.75 76 LYS A N 1
ATOM 612 C CA . LYS A 1 76 ? -24.032 -7.039 6.953 1.00 81.75 76 LYS A CA 1
ATOM 613 C C . LYS A 1 76 ? -23.350 -6.839 8.313 1.00 81.75 76 LYS A C 1
ATOM 615 O O . LYS A 1 76 ? -22.137 -7.012 8.446 1.00 81.75 76 LYS A O 1
ATOM 620 N N . VAL A 1 77 ? -24.139 -6.504 9.334 1.00 77.75 77 VAL A N 1
ATOM 621 C CA . VAL A 1 77 ? -23.656 -6.083 10.665 1.00 77.75 77 VAL A CA 1
ATOM 622 C C . VAL A 1 77 ? -22.799 -7.160 11.345 1.00 77.75 77 VAL A C 1
ATOM 624 O O . VAL A 1 77 ? -21.728 -6.852 11.858 1.00 77.75 77 VAL A O 1
ATOM 627 N N . LYS A 1 78 ? -23.175 -8.444 11.237 1.00 77.69 78 LYS A N 1
ATOM 628 C CA . LYS A 1 78 ? -22.393 -9.565 11.803 1.00 77.69 78 LYS A CA 1
ATOM 629 C C . LYS A 1 78 ? -20.963 -9.651 11.248 1.00 77.69 78 LYS A C 1
ATOM 631 O O . LYS A 1 78 ? -20.024 -9.936 11.987 1.00 77.69 78 LYS A O 1
ATOM 636 N N . LYS A 1 79 ? -20.773 -9.388 9.946 1.00 77.75 79 LYS A N 1
ATOM 637 C CA . LYS A 1 79 ? -19.435 -9.385 9.324 1.00 77.75 79 LYS A CA 1
ATOM 638 C C . LYS A 1 79 ? -18.619 -8.174 9.771 1.00 77.75 79 LYS A C 1
ATOM 640 O O . LYS A 1 79 ? -17.446 -8.337 10.090 1.00 77.75 79 LYS A O 1
ATOM 645 N N . ALA A 1 80 ? -19.243 -6.998 9.842 1.00 78.25 80 ALA A N 1
ATOM 646 C CA . ALA A 1 80 ? -18.594 -5.788 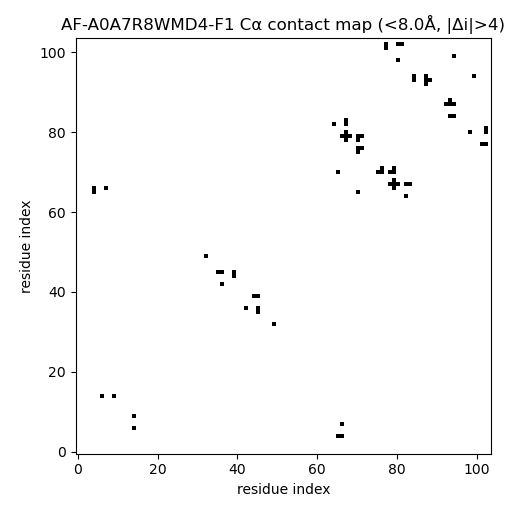10.342 1.00 78.25 80 ALA A CA 1
ATOM 647 C C . ALA A 1 80 ? -18.107 -5.970 11.792 1.00 78.25 80 ALA A C 1
ATOM 649 O O . ALA A 1 80 ? -16.941 -5.707 12.079 1.00 78.25 80 ALA A O 1
ATOM 650 N N . LEU A 1 81 ? -18.952 -6.520 12.674 1.00 78.31 81 LEU A N 1
ATOM 651 C CA . LEU A 1 81 ? -18.606 -6.796 14.074 1.00 78.31 81 LEU A CA 1
ATOM 652 C C . LEU A 1 81 ? -17.446 -7.792 14.214 1.00 78.31 81 LEU A C 1
ATOM 654 O O . LEU A 1 81 ? -16.566 -7.587 15.047 1.00 78.31 81 LEU A O 1
ATOM 658 N N . LYS A 1 82 ? -17.380 -8.829 13.366 1.00 80.69 82 LYS A N 1
ATOM 659 C CA . LYS A 1 82 ? -16.260 -9.787 13.359 1.00 80.69 82 LYS A CA 1
ATOM 660 C C . LYS A 1 82 ? -14.923 -9.134 12.989 1.00 80.69 82 LYS A C 1
ATOM 662 O O . LYS A 1 82 ? -13.895 -9.471 13.569 1.00 80.69 82 LYS A O 1
ATOM 667 N N . ILE A 1 83 ? -14.921 -8.210 12.027 1.00 79.88 83 ILE A N 1
ATOM 668 C CA . ILE A 1 83 ? -13.704 -7.475 11.650 1.00 79.88 83 ILE A CA 1
ATOM 669 C C . ILE A 1 83 ? -13.328 -6.497 12.773 1.00 79.88 83 ILE A C 1
ATOM 671 O O . ILE A 1 83 ? -12.164 -6.422 13.162 1.00 79.88 83 ILE A O 1
ATOM 675 N N . MET A 1 84 ? -14.311 -5.803 13.357 1.00 76.19 84 MET A N 1
ATOM 676 C CA . MET A 1 84 ? -14.101 -4.903 14.497 1.00 76.19 84 MET A CA 1
ATOM 677 C C . MET A 1 84 ? -13.559 -5.616 15.735 1.00 76.19 84 MET A C 1
ATOM 679 O O . MET A 1 84 ? -12.685 -5.065 16.396 1.00 76.19 84 MET A O 1
ATOM 683 N N . SER A 1 85 ? -14.005 -6.839 16.034 1.00 77.94 85 SER A N 1
ATOM 684 C CA . SER A 1 85 ? -13.503 -7.603 17.182 1.00 77.94 85 SER A CA 1
ATOM 685 C C . SER A 1 85 ? -12.060 -8.071 16.984 1.00 77.94 85 SER A C 1
ATOM 687 O O . SER A 1 85 ? -11.269 -8.055 17.927 1.00 77.94 85 SER A O 1
ATOM 689 N N . LEU A 1 86 ? -11.680 -8.413 15.750 1.00 77.75 86 LEU A N 1
ATOM 690 C CA . LEU A 1 86 ? -10.288 -8.672 15.373 1.00 77.75 86 LEU A CA 1
ATOM 691 C C . LEU A 1 86 ? -9.412 -7.433 15.588 1.00 77.75 86 LEU A C 1
ATOM 693 O O . LEU A 1 86 ? -8.368 -7.526 16.229 1.00 77.75 86 LEU A O 1
ATOM 697 N N . MET A 1 87 ? -9.860 -6.265 15.126 1.00 75.62 87 MET A N 1
ATOM 698 C CA . MET A 1 87 ? -9.130 -5.008 15.325 1.00 75.62 87 MET A CA 1
ATOM 699 C C . MET A 1 87 ? -9.042 -4.594 16.796 1.00 75.62 87 MET A C 1
ATOM 701 O O . MET A 1 87 ? -7.997 -4.138 17.247 1.00 75.62 87 MET A O 1
ATOM 705 N N . ALA A 1 88 ? -10.119 -4.782 17.557 1.00 75.88 88 ALA A N 1
ATOM 706 C CA . ALA A 1 88 ? -10.184 -4.524 18.992 1.00 75.88 88 ALA A CA 1
ATOM 707 C C . ALA A 1 88 ? -9.154 -5.354 19.777 1.00 75.88 88 ALA A C 1
ATOM 709 O O . ALA A 1 88 ? -8.468 -4.818 20.648 1.00 75.88 88 ALA A O 1
ATOM 710 N N . LYS A 1 89 ? -8.985 -6.637 19.417 1.00 75.56 89 LYS A N 1
ATOM 711 C CA . LYS A 1 89 ? -7.945 -7.509 19.989 1.00 75.56 89 LYS A CA 1
ATOM 712 C C . LYS A 1 89 ? -6.536 -7.011 19.675 1.00 75.56 89 LYS A C 1
ATOM 714 O O . LYS A 1 89 ? -5.702 -6.981 20.572 1.00 75.56 89 LYS A O 1
ATOM 719 N N . VAL A 1 90 ? -6.282 -6.592 18.435 1.00 73.31 90 VAL A N 1
ATOM 720 C CA . VAL A 1 90 ? -4.973 -6.052 18.022 1.00 73.31 90 VAL A CA 1
ATOM 721 C C . VAL A 1 90 ? -4.664 -4.726 18.727 1.00 73.31 90 VAL A C 1
ATOM 723 O O . VAL A 1 90 ? -3.537 -4.507 19.154 1.00 73.31 90 VAL A O 1
ATOM 726 N N . ASN A 1 91 ? -5.672 -3.873 18.915 1.00 73.69 91 ASN A N 1
ATOM 727 C CA . ASN A 1 91 ? -5.535 -2.574 19.578 1.00 73.69 91 ASN A CA 1
ATOM 728 C C . ASN A 1 91 ? -5.608 -2.643 21.117 1.00 73.69 91 ASN A C 1
ATOM 730 O O . ASN A 1 91 ? -5.581 -1.601 21.771 1.00 73.69 91 ASN A O 1
ATOM 734 N N . GLY A 1 92 ? -5.747 -3.837 21.707 1.00 72.19 92 GLY A N 1
ATOM 735 C CA . GLY A 1 92 ? -5.806 -4.029 23.161 1.00 72.19 92 GLY A CA 1
ATOM 736 C C . GLY A 1 92 ? -7.027 -3.407 23.855 1.00 72.19 92 GLY A C 1
ATOM 737 O O . GLY A 1 92 ? -7.033 -3.284 25.077 1.00 72.19 92 GLY A O 1
ATOM 738 N N . LYS A 1 93 ? -8.063 -3.007 23.105 1.00 71.12 93 LYS A N 1
ATOM 739 C CA . LYS A 1 93 ? -9.321 -2.470 23.645 1.00 71.12 93 LYS A CA 1
ATOM 740 C C . LYS A 1 93 ? -10.469 -3.402 23.265 1.00 71.12 93 LYS A C 1
ATOM 742 O O . LYS A 1 93 ? -10.947 -3.289 22.137 1.00 71.12 93 LYS A O 1
ATOM 747 N N . PRO A 1 94 ? -10.901 -4.319 24.152 1.00 63.88 94 PRO A N 1
ATOM 748 C CA . PRO A 1 94 ? -12.028 -5.202 23.864 1.00 63.88 94 PRO A CA 1
ATOM 749 C C . PRO A 1 94 ? -13.309 -4.393 23.596 1.00 63.88 94 PRO A C 1
ATOM 751 O O . PRO A 1 94 ? -13.488 -3.296 24.129 1.00 63.88 94 PRO A O 1
ATOM 754 N N . LEU A 1 95 ? -14.173 -4.918 22.721 1.00 64.88 95 LEU A N 1
ATOM 755 C CA . LEU A 1 95 ? -15.482 -4.323 22.429 1.00 64.88 95 LEU A CA 1
ATOM 756 C C . LEU A 1 95 ? -16.379 -4.391 23.676 1.00 64.88 95 LEU A C 1
ATOM 758 O O . LEU A 1 95 ? -16.236 -5.296 24.488 1.00 64.88 95 LEU A O 1
ATOM 762 N N . SER A 1 96 ? -17.296 -3.430 23.820 1.00 59.47 96 SER A N 1
ATOM 763 C CA . SER A 1 96 ? -18.269 -3.399 24.923 1.00 59.47 96 SER A CA 1
ATOM 764 C C . SER A 1 96 ? -19.209 -4.612 24.864 1.00 59.47 96 SER A C 1
ATOM 766 O O . SER A 1 96 ? -19.691 -4.947 23.779 1.00 59.47 96 SER A O 1
ATOM 768 N N . ASP A 1 97 ? -19.523 -5.216 26.019 1.00 56.38 97 ASP A N 1
ATOM 769 C CA . ASP A 1 97 ? -20.348 -6.432 26.189 1.00 56.38 97 ASP A CA 1
ATOM 770 C C . ASP A 1 97 ? -21.708 -6.383 25.459 1.00 56.38 97 ASP A C 1
ATOM 772 O O . ASP A 1 97 ? -22.291 -7.412 25.112 1.00 56.38 97 ASP A O 1
ATOM 776 N N . ALA A 1 98 ? -22.230 -5.180 25.196 1.00 58.53 98 ALA A N 1
ATOM 777 C CA . ALA A 1 98 ? -23.463 -4.972 24.437 1.00 58.53 98 ALA A CA 1
ATOM 778 C C . ALA A 1 98 ? -23.329 -5.345 22.949 1.00 58.53 98 ALA A C 1
ATOM 780 O O . ALA A 1 98 ? -24.286 -5.826 22.354 1.00 58.53 98 ALA A O 1
ATOM 781 N N . GLN A 1 99 ? -22.147 -5.158 22.354 1.00 59.75 99 GLN A N 1
ATOM 782 C CA . GLN A 1 99 ? -21.875 -5.478 20.947 1.00 59.75 99 GLN A CA 1
ATOM 783 C C . GLN A 1 99 ? -21.506 -6.954 20.750 1.00 59.75 99 GLN A C 1
ATOM 785 O O . GLN A 1 99 ? -21.637 -7.474 19.646 1.00 59.75 99 GLN A O 1
ATOM 790 N N . GLU A 1 100 ? -21.045 -7.627 21.807 1.00 57.00 100 GLU A N 1
ATOM 791 C CA . GLU A 1 100 ? -20.701 -9.052 21.793 1.00 57.00 100 GLU A CA 1
ATOM 792 C C . GLU A 1 100 ? -21.952 -9.945 21.818 1.00 57.00 100 GLU A C 1
ATOM 794 O O . GLU A 1 100 ? -21.991 -10.976 21.147 1.00 57.00 100 GLU A O 1
ATOM 799 N N . LYS A 1 101 ? -23.024 -9.502 22.492 1.00 53.34 101 LYS A N 1
ATOM 800 C CA . LYS A 1 101 ? -24.323 -10.198 22.516 1.00 53.34 101 LYS A CA 1
ATOM 801 C C . LYS A 1 101 ? -25.040 -10.258 21.163 1.00 53.34 101 LYS A C 1
ATOM 803 O O . LYS A 1 101 ? -25.787 -11.198 20.951 1.00 53.34 101 LYS A O 1
ATOM 808 N N . ASP A 1 102 ? -24.799 -9.308 20.259 1.00 55.44 102 ASP A N 1
ATOM 809 C CA . ASP A 1 102 ? -25.341 -9.324 18.884 1.00 55.44 102 ASP A CA 1
ATOM 810 C C . ASP A 1 102 ? -24.583 -10.287 17.940 1.00 55.44 102 ASP A C 1
ATOM 812 O O . ASP A 1 102 ? -25.012 -10.548 16.807 1.00 55.44 102 ASP A O 1
ATOM 816 N N . ILE A 1 103 ? -23.416 -10.782 18.371 1.00 56.09 103 ILE A N 1
ATOM 817 C CA . ILE A 1 103 ? -22.579 -11.718 17.605 1.00 56.09 103 ILE A CA 1
ATOM 818 C C . ILE A 1 103 ? -22.993 -13.175 17.868 1.00 56.09 103 ILE A C 1
ATOM 820 O O . ILE A 1 103 ? -22.876 -13.993 16.947 1.00 56.09 103 IL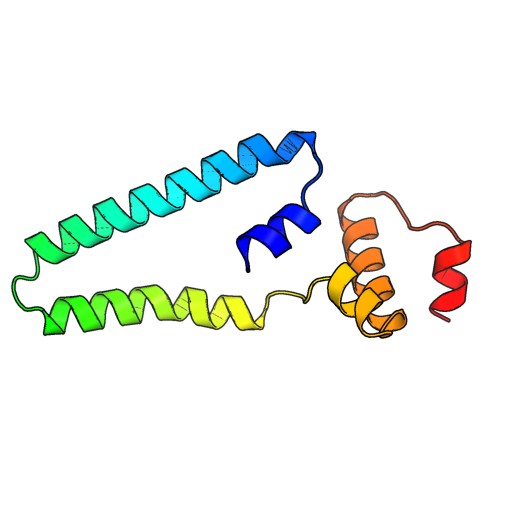E A O 1
ATOM 824 N N . LEU A 1 104 ? -23.460 -13.481 19.086 1.00 49.62 104 LEU A N 1
ATOM 825 C CA . LEU A 1 104 ? -24.006 -14.784 19.497 1.00 49.62 104 LEU A CA 1
ATOM 826 C C . LEU A 1 104 ? -25.435 -14.980 18.966 1.00 49.62 104 LEU A C 1
ATOM 828 O O . LEU A 1 104 ? -25.732 -16.119 18.541 1.00 49.62 104 LEU A O 1
#

Organism: NCBI:txid163714

Secondary structure (DSSP, 8-state):
-HHHHHHHHS-TTTHHHHHHHHHHHHHHHHHHHHHHHHH--SHHHHHHHHHHHHHHHHHHHHHSPPPHHHHHHTT-HHHHHHHHHHHHHHTT-PPPHHHHTTT-

Mean predicted aligned error: 9.17 Å

Radius of gyration: 19.37 Å; Cα contacts (8 Å, |Δi|>4): 38; chains: 1; bounding box: 44×27×52 Å